Protein AF-A0AA88QM20-F1 (afdb_monomer)

Mean predicted aligned error: 13.73 Å

InterPro domains:
  IPR000719 Protein kinase domain [PF00069] (48-137)
  IPR000719 Protein kinase domain [PS50011] (47-141)
  IPR011009 Protein kinase-like domain superfamily [SSF56112] (44-137)
  IPR017441 Protein kinase, ATP binding site [PS00107] (53-75)
  IPR052751 Plant MAP kinase kinase kinase [PTHR48011] (42-135)

Structure (mmCIF, N/CA/C/O backbone):
data_AF-A0AA88QM20-F1
#
_entry.id   AF-A0AA88QM20-F1
#
loop_
_atom_site.group_PDB
_atom_site.id
_atom_site.type_symbol
_atom_site.label_atom_id
_atom_site.label_alt_id
_atom_site.label_comp_id
_atom_site.label_asym_id
_atom_site.label_entity_id
_atom_site.label_seq_id
_atom_site.pdbx_PDB_ins_code
_atom_site.Cartn_x
_atom_site.Cartn_y
_atom_site.Cartn_z
_atom_site.occupancy
_atom_site.B_iso_or_equiv
_atom_site.auth_seq_id
_atom_site.auth_comp_id
_atom_site.auth_asym_id
_atom_site.auth_atom_id
_atom_site.pdbx_PDB_model_num
ATOM 1 N N . MET A 1 1 ? -28.141 45.924 -10.616 1.00 35.53 1 MET A N 1
ATOM 2 C CA . MET A 1 1 ? -27.557 44.606 -10.967 1.00 35.53 1 MET A CA 1
ATOM 3 C C . MET A 1 1 ? -26.041 44.762 -10.896 1.00 35.53 1 MET A C 1
ATOM 5 O O . MET A 1 1 ? -25.492 45.439 -11.742 1.00 35.53 1 MET A O 1
ATOM 9 N N . ASN A 1 2 ? -25.430 44.556 -9.729 1.00 32.81 2 ASN A N 1
ATOM 10 C CA . ASN A 1 2 ? -24.888 43.290 -9.205 1.00 32.81 2 ASN A CA 1
ATOM 11 C C . ASN A 1 2 ? -23.648 42.791 -9.980 1.00 32.81 2 ASN A C 1
ATOM 13 O O . ASN A 1 2 ? -23.813 42.258 -11.072 1.00 32.81 2 ASN A O 1
ATOM 17 N N . LYS A 1 3 ? -22.439 42.927 -9.415 1.00 32.91 3 LYS A N 1
ATOM 18 C CA . LYS A 1 3 ? -21.708 41.867 -8.681 1.00 32.91 3 LYS A CA 1
ATOM 19 C C . LYS A 1 3 ? -20.256 42.288 -8.437 1.00 32.91 3 LYS A C 1
ATOM 21 O O . LYS A 1 3 ? -19.553 42.691 -9.358 1.00 32.91 3 LYS A O 1
ATOM 26 N N . ASP A 1 4 ? -19.837 42.142 -7.188 1.00 42.94 4 ASP A N 1
ATOM 27 C CA . ASP A 1 4 ? -18.458 42.189 -6.721 1.00 42.94 4 ASP A CA 1
ATOM 28 C C . ASP A 1 4 ? -17.566 41.175 -7.450 1.00 42.94 4 ASP A C 1
ATOM 30 O O . ASP A 1 4 ? -17.953 40.024 -7.652 1.00 42.94 4 ASP A O 1
ATOM 34 N N . ALA A 1 5 ? -16.331 41.571 -7.751 1.00 32.38 5 ALA A N 1
ATOM 35 C CA . ALA A 1 5 ? -15.209 40.643 -7.815 1.00 32.38 5 ALA A CA 1
ATOM 36 C C . ALA A 1 5 ? -13.921 41.397 -7.477 1.00 32.38 5 ALA A C 1
ATOM 38 O O . ALA A 1 5 ? -13.432 42.247 -8.222 1.00 32.38 5 ALA A O 1
ATOM 39 N N . ILE A 1 6 ? -13.415 41.090 -6.290 1.00 30.91 6 ILE A N 1
ATOM 40 C CA . ILE A 1 6 ? -12.194 41.623 -5.705 1.00 30.91 6 ILE A CA 1
ATOM 41 C C . ILE A 1 6 ? -11.008 41.307 -6.618 1.00 30.91 6 ILE A C 1
ATOM 43 O O . ILE A 1 6 ? -10.764 40.171 -7.021 1.00 30.91 6 ILE A O 1
ATOM 47 N N . LYS A 1 7 ? -10.259 42.362 -6.920 1.00 34.19 7 LYS A N 1
ATOM 48 C CA . LYS A 1 7 ? -8.987 42.351 -7.631 1.00 34.19 7 LYS A CA 1
ATOM 49 C C . LYS A 1 7 ? -7.948 41.636 -6.756 1.00 34.19 7 LYS A C 1
ATOM 51 O O . LYS A 1 7 ? -7.578 42.157 -5.709 1.00 34.19 7 LYS A O 1
ATOM 56 N N . VAL A 1 8 ? -7.451 40.479 -7.194 1.00 27.81 8 VAL A N 1
ATOM 57 C CA . VAL A 1 8 ? -6.229 39.869 -6.647 1.00 27.81 8 VAL A CA 1
ATOM 58 C C . VAL A 1 8 ? -5.283 39.573 -7.805 1.00 27.81 8 VAL A C 1
ATOM 60 O O . VAL A 1 8 ? -5.419 38.600 -8.534 1.00 27.81 8 VAL A O 1
ATOM 63 N N . THR A 1 9 ? -4.313 40.457 -7.979 1.00 36.72 9 THR A N 1
ATOM 64 C CA . THR A 1 9 ? -3.017 40.158 -8.599 1.00 36.72 9 THR A CA 1
ATOM 65 C C . THR A 1 9 ? -2.002 40.383 -7.482 1.00 36.72 9 THR A C 1
ATOM 67 O O . THR A 1 9 ? -2.169 41.380 -6.773 1.00 36.72 9 THR A O 1
ATOM 70 N N . PRO A 1 10 ? -0.953 39.559 -7.311 1.00 32.03 10 PRO A N 1
ATOM 71 C CA . PRO A 1 10 ? 0.150 39.688 -8.258 1.00 32.03 10 PRO A CA 1
ATOM 72 C C . PRO A 1 10 ? 1.031 38.435 -8.457 1.00 32.03 10 PRO A C 1
ATOM 74 O O . PRO A 1 10 ? 1.086 37.527 -7.642 1.00 32.03 10 PRO A O 1
ATOM 77 N N . SER A 1 11 ? 1.715 38.457 -9.602 1.00 36.34 11 SER A N 1
ATOM 78 C CA . SER A 1 11 ? 3.125 38.103 -9.810 1.00 36.34 11 SER A CA 1
ATOM 79 C C . SER A 1 11 ? 3.712 36.798 -9.234 1.00 36.34 11 SER A C 1
ATOM 81 O O . SER A 1 11 ? 3.643 36.461 -8.060 1.00 36.34 11 SER A O 1
ATOM 83 N N . THR A 1 12 ? 4.554 36.186 -10.074 1.00 30.44 12 THR A N 1
ATOM 84 C CA . THR A 1 12 ? 5.691 35.324 -9.679 1.00 30.44 12 THR A CA 1
ATOM 85 C C . THR A 1 12 ? 5.441 33.827 -9.476 1.00 30.44 12 THR A C 1
ATOM 87 O O . THR A 1 12 ? 6.297 33.156 -8.916 1.00 30.44 12 THR A O 1
ATOM 90 N N . PHE A 1 13 ? 4.360 33.245 -10.008 1.00 30.84 13 PHE A N 1
ATOM 91 C CA . PHE A 1 13 ? 4.223 31.773 -10.022 1.00 30.84 13 PHE A CA 1
ATOM 92 C C . PHE A 1 13 ? 4.468 31.116 -11.395 1.00 30.84 13 PHE A C 1
ATOM 94 O O . PHE A 1 13 ? 4.655 29.908 -11.488 1.00 30.84 13 PHE A O 1
ATOM 101 N N . CYS A 1 14 ? 4.548 31.895 -12.481 1.00 29.27 14 CYS A N 1
ATOM 102 C CA . CYS A 1 14 ? 4.448 31.350 -13.844 1.00 29.27 14 CYS A CA 1
ATOM 103 C C . CYS A 1 14 ? 5.760 31.293 -14.660 1.00 29.27 14 CYS A C 1
ATOM 105 O O . CYS A 1 14 ? 5.713 31.102 -15.871 1.00 29.27 14 CYS A O 1
ATOM 107 N N . LYS A 1 15 ? 6.946 31.430 -14.047 1.00 26.38 15 LYS A N 1
ATOM 108 C CA . LYS A 1 15 ? 8.227 31.231 -14.773 1.00 26.38 15 LYS A CA 1
ATOM 109 C C . LYS A 1 15 ? 9.113 30.097 -14.251 1.00 26.38 15 LYS A C 1
ATOM 111 O O . LYS A 1 15 ? 10.024 29.691 -14.962 1.00 26.38 15 LYS A O 1
ATOM 116 N N . GLN A 1 16 ? 8.815 29.513 -13.087 1.00 26.70 16 GLN A N 1
ATOM 117 C CA . GLN A 1 16 ? 9.649 28.444 -12.518 1.00 26.70 16 GLN A CA 1
ATOM 118 C C . GLN A 1 16 ? 9.254 27.030 -12.986 1.00 26.70 16 GLN A C 1
ATOM 120 O O . GLN A 1 16 ? 10.076 26.118 -12.945 1.00 26.70 16 GLN A O 1
ATOM 125 N N . ALA A 1 17 ? 8.028 26.833 -13.482 1.00 29.17 17 ALA A N 1
ATOM 126 C CA . ALA A 1 17 ? 7.518 25.503 -13.831 1.00 29.17 17 ALA A CA 1
ATOM 127 C C . ALA A 1 17 ? 8.058 24.942 -15.165 1.00 29.17 17 ALA A C 1
ATOM 129 O O . ALA A 1 17 ? 8.094 23.730 -15.348 1.00 29.17 17 ALA A O 1
ATOM 130 N N . ALA A 1 18 ? 8.530 25.791 -16.085 1.00 26.27 18 ALA A N 1
ATOM 131 C CA . ALA A 1 18 ? 8.970 25.345 -17.412 1.00 26.27 18 ALA A CA 1
ATOM 132 C C . ALA A 1 18 ? 10.430 24.847 -17.463 1.00 26.27 18 ALA A C 1
ATOM 134 O O . ALA A 1 18 ? 10.822 24.206 -18.433 1.00 26.27 18 ALA A O 1
ATOM 135 N N . HIS A 1 19 ? 11.240 25.095 -16.427 1.00 28.12 19 HIS A N 1
ATOM 136 C CA . HIS A 1 19 ? 12.659 24.704 -16.415 1.00 28.12 19 HIS A CA 1
ATOM 137 C C . HIS A 1 19 ? 12.925 23.351 -15.728 1.00 28.12 19 HIS A C 1
ATOM 139 O O . HIS A 1 19 ? 14.066 22.895 -15.682 1.00 28.12 19 HIS A O 1
ATOM 145 N N . TYR A 1 20 ? 11.879 22.705 -15.199 1.00 31.30 20 TYR A N 1
ATOM 146 C CA . TYR A 1 20 ? 11.983 21.446 -14.451 1.00 31.30 20 TYR A CA 1
ATOM 147 C C . TYR A 1 20 ? 11.618 20.196 -15.262 1.00 31.30 20 TYR A C 1
ATOM 149 O O . TYR A 1 20 ? 11.770 19.088 -14.758 1.00 31.30 20 TYR A O 1
ATOM 157 N N . ILE A 1 21 ? 11.149 20.351 -16.506 1.00 37.94 21 ILE A N 1
ATOM 158 C CA . ILE A 1 21 ? 10.610 19.222 -17.284 1.00 37.94 21 ILE A CA 1
ATOM 159 C C . ILE A 1 21 ? 11.681 18.517 -18.138 1.00 37.94 21 ILE A C 1
ATOM 161 O O . ILE A 1 21 ? 11.497 17.361 -18.490 1.00 37.94 21 ILE A O 1
ATOM 165 N N . TYR A 1 22 ? 12.845 19.124 -18.391 1.00 32.41 22 TYR A N 1
ATOM 166 C CA . TYR A 1 22 ? 13.958 18.446 -19.073 1.00 32.41 22 TYR A CA 1
ATOM 167 C C . TYR A 1 22 ? 15.314 18.905 -18.526 1.00 32.41 22 TYR A C 1
ATOM 169 O O . TYR A 1 22 ? 15.992 19.748 -19.111 1.00 32.41 22 TYR A O 1
ATOM 177 N N . ARG A 1 23 ? 15.744 18.331 -17.398 1.00 36.81 23 ARG A N 1
ATOM 178 C CA . ARG A 1 23 ? 17.177 18.210 -17.104 1.00 36.81 23 ARG A CA 1
ATOM 179 C C . ARG A 1 23 ? 17.526 16.725 -17.100 1.00 36.81 23 ARG A C 1
ATOM 181 O O . ARG A 1 23 ? 16.813 15.978 -16.430 1.00 36.81 23 ARG A O 1
ATOM 188 N N . PRO A 1 24 ? 18.557 16.279 -17.849 1.00 39.94 24 PRO A N 1
ATOM 189 C CA . PRO A 1 24 ? 19.053 14.918 -17.702 1.00 39.94 24 PRO A CA 1
ATOM 190 C C . PRO A 1 24 ? 19.348 14.736 -16.219 1.00 39.94 24 PRO A C 1
ATOM 192 O O . PRO A 1 24 ? 20.008 15.584 -15.618 1.00 39.94 24 PRO A O 1
ATOM 195 N N . ILE A 1 25 ? 18.739 13.715 -15.619 1.00 49.72 25 ILE A N 1
ATOM 196 C CA . ILE A 1 25 ? 18.874 13.408 -14.200 1.00 49.72 25 ILE A CA 1
ATOM 197 C C . ILE A 1 25 ? 20.376 13.359 -13.920 1.00 49.72 25 ILE A C 1
ATOM 199 O O . ILE A 1 25 ? 21.061 12.464 -14.408 1.00 49.72 25 ILE A O 1
ATOM 203 N N . ASP A 1 26 ? 20.902 14.362 -13.215 1.00 47.91 26 ASP A N 1
ATOM 204 C CA . ASP A 1 26 ? 22.302 14.372 -12.819 1.00 47.91 26 ASP A CA 1
ATOM 205 C C . ASP A 1 26 ? 22.502 13.125 -11.958 1.00 47.91 26 ASP A C 1
ATOM 207 O O . ASP A 1 26 ? 21.917 12.999 -10.875 1.00 47.91 26 ASP A O 1
ATOM 211 N N . PHE A 1 27 ? 23.276 12.172 -12.481 1.00 53.16 27 PHE A N 1
ATOM 212 C CA . PHE A 1 27 ? 23.522 10.876 -11.852 1.00 53.16 27 PHE A CA 1
ATOM 213 C C . PHE A 1 27 ? 24.035 11.053 -10.415 1.00 53.16 27 PHE A C 1
ATOM 215 O O . PHE A 1 27 ? 23.781 10.213 -9.556 1.00 53.16 27 PHE A O 1
ATOM 222 N N . THR A 1 28 ? 24.674 12.190 -10.121 1.00 41.75 28 THR A N 1
ATOM 223 C CA . THR A 1 28 ? 25.163 12.576 -8.794 1.00 41.75 28 THR A CA 1
ATOM 224 C C . THR A 1 28 ? 24.034 12.964 -7.841 1.00 41.75 28 THR A C 1
ATOM 226 O O . THR A 1 28 ? 24.085 12.629 -6.656 1.00 41.75 28 THR A O 1
ATOM 229 N N . ILE A 1 29 ? 23.003 13.660 -8.332 1.00 54.53 29 ILE A N 1
ATOM 230 C CA . ILE A 1 29 ? 21.816 14.014 -7.540 1.00 54.53 29 ILE A CA 1
ATOM 231 C C . ILE A 1 29 ? 21.006 12.749 -7.248 1.00 54.53 29 ILE A C 1
ATOM 233 O O . ILE A 1 29 ? 20.592 12.551 -6.105 1.00 54.53 29 ILE A O 1
ATOM 237 N N . LEU A 1 30 ? 20.859 11.859 -8.235 1.00 50.25 30 LEU A N 1
ATOM 238 C CA . LEU A 1 30 ? 20.193 10.569 -8.052 1.00 50.25 30 LEU A CA 1
ATOM 239 C C . LEU A 1 30 ? 20.966 9.671 -7.074 1.00 50.25 30 LEU A C 1
ATOM 241 O O . LEU A 1 30 ? 20.382 9.175 -6.117 1.00 50.25 30 LEU A O 1
ATOM 245 N N . ALA A 1 31 ? 22.285 9.535 -7.232 1.00 51.16 31 ALA A N 1
ATOM 246 C CA . ALA A 1 31 ? 23.123 8.751 -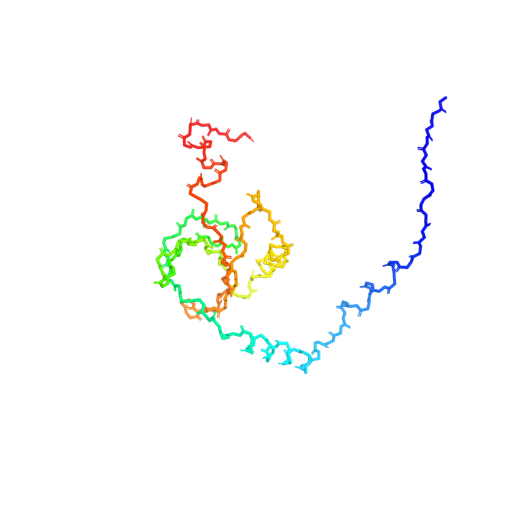6.325 1.00 51.16 31 ALA A CA 1
ATOM 247 C C . ALA A 1 31 ? 23.127 9.314 -4.894 1.00 51.16 31 ALA A C 1
ATOM 249 O O . ALA A 1 31 ? 23.094 8.548 -3.934 1.00 51.16 31 ALA A O 1
ATOM 250 N N . ARG A 1 32 ? 23.107 10.644 -4.719 1.00 53.16 32 ARG A N 1
ATOM 251 C CA . ARG A 1 32 ? 22.981 11.276 -3.393 1.00 53.16 32 ARG A CA 1
ATOM 252 C C . ARG A 1 32 ? 21.595 11.100 -2.782 1.00 53.16 32 ARG A C 1
ATOM 254 O O . ARG A 1 32 ? 21.510 10.944 -1.566 1.00 53.16 32 ARG A O 1
ATOM 261 N N . ALA A 1 33 ? 20.531 11.130 -3.582 1.00 55.47 33 ALA A N 1
ATOM 262 C CA . ALA A 1 33 ? 19.182 10.823 -3.116 1.00 55.47 33 ALA A CA 1
ATOM 263 C C . ALA A 1 33 ? 19.074 9.352 -2.678 1.00 55.47 33 ALA A C 1
ATOM 265 O O . ALA A 1 33 ? 18.565 9.097 -1.591 1.00 55.47 33 ALA A O 1
ATOM 266 N N . ILE A 1 34 ? 19.655 8.423 -3.449 1.00 57.12 34 ILE A N 1
ATOM 267 C CA . ILE A 1 34 ? 19.737 6.989 -3.120 1.00 57.12 34 ILE A CA 1
ATOM 268 C C . ILE A 1 34 ? 20.596 6.751 -1.866 1.00 57.12 34 ILE A C 1
ATOM 270 O O . ILE A 1 34 ? 20.221 5.998 -0.975 1.00 57.12 34 ILE A O 1
ATOM 274 N N . ALA A 1 35 ? 21.741 7.424 -1.732 1.00 55.00 35 ALA A N 1
ATOM 275 C CA . ALA A 1 35 ? 22.580 7.305 -0.539 1.00 55.00 35 ALA A CA 1
ATOM 276 C C . ALA A 1 35 ? 21.887 7.873 0.714 1.00 55.00 35 ALA A C 1
ATOM 278 O O . ALA A 1 35 ? 22.006 7.301 1.795 1.00 55.00 35 ALA A O 1
ATOM 279 N N . LYS A 1 36 ? 21.124 8.969 0.578 1.00 49.41 36 LYS A N 1
ATOM 280 C CA . LYS A 1 36 ? 20.301 9.514 1.669 1.00 49.41 36 LYS A CA 1
ATOM 281 C C . LYS A 1 36 ? 19.119 8.609 2.017 1.00 49.41 36 LYS A C 1
ATOM 283 O O . LYS A 1 36 ? 18.834 8.466 3.201 1.00 49.41 36 LYS A O 1
ATOM 288 N N . SER A 1 37 ? 18.469 7.972 1.037 1.00 53.38 37 SER A N 1
ATOM 289 C CA . SER A 1 37 ? 17.434 6.969 1.316 1.00 53.38 37 SER A CA 1
ATOM 290 C C . SER A 1 37 ? 18.019 5.729 1.994 1.00 53.38 37 SER A C 1
ATOM 292 O O . SER A 1 37 ? 17.397 5.209 2.909 1.00 53.38 37 SER A O 1
ATOM 294 N N . ASN A 1 38 ? 19.240 5.316 1.636 1.00 45.00 38 ASN A N 1
ATOM 295 C CA . ASN A 1 38 ? 19.941 4.203 2.286 1.00 45.00 38 ASN A CA 1
ATOM 296 C C . ASN A 1 38 ? 20.393 4.539 3.717 1.00 45.00 38 ASN A C 1
ATOM 298 O O . ASN A 1 38 ? 20.356 3.672 4.581 1.00 45.00 38 ASN A O 1
ATOM 302 N N . LEU A 1 39 ? 20.773 5.791 4.008 1.00 45.84 39 LEU A N 1
ATOM 303 C CA . LEU A 1 39 ? 21.086 6.218 5.379 1.00 45.84 39 LEU A CA 1
ATOM 304 C C . LEU A 1 39 ? 19.821 6.341 6.254 1.00 45.84 39 LEU A C 1
ATOM 306 O O . LEU A 1 39 ? 19.890 6.141 7.462 1.00 45.84 39 LEU A O 1
ATOM 310 N N . ALA A 1 40 ? 18.660 6.607 5.646 1.00 43.84 40 ALA A N 1
ATOM 311 C CA . ALA A 1 40 ? 17.352 6.555 6.303 1.00 43.84 40 ALA A CA 1
ATOM 312 C C . ALA A 1 40 ? 16.750 5.131 6.374 1.00 43.84 40 ALA A C 1
ATOM 314 O O . ALA A 1 40 ? 15.696 4.947 6.973 1.00 43.84 40 ALA A O 1
ATOM 315 N N . HIS A 1 41 ? 17.416 4.120 5.801 1.00 45.47 41 HIS A N 1
ATOM 316 C CA . HIS A 1 41 ? 16.943 2.731 5.741 1.00 45.47 41 HIS A CA 1
ATOM 317 C C . HIS A 1 41 ? 17.249 1.910 7.009 1.00 45.47 41 HIS A C 1
ATOM 319 O O . HIS A 1 41 ? 16.992 0.712 7.049 1.00 45.47 41 HIS A O 1
ATOM 325 N N . SER A 1 42 ? 17.747 2.515 8.091 1.00 42.31 42 SER A N 1
ATOM 326 C CA . SER A 1 42 ? 17.963 1.797 9.359 1.00 42.31 42 SER A CA 1
ATOM 327 C C . SER A 1 42 ? 16.687 1.689 10.210 1.00 42.31 42 SER A C 1
ATOM 329 O O . SER A 1 42 ? 16.697 1.973 11.405 1.00 42.31 42 SER A O 1
ATOM 331 N N . SER A 1 43 ? 15.586 1.284 9.579 1.00 50.78 43 SER A N 1
ATOM 332 C CA . SER A 1 43 ? 14.472 0.565 10.207 1.00 50.78 43 SER A CA 1
ATOM 333 C C . SER A 1 43 ? 13.636 -0.059 9.090 1.00 50.78 43 SER A C 1
ATOM 335 O O . SER A 1 43 ? 12.558 0.419 8.749 1.00 50.78 43 SER A O 1
ATOM 337 N N . THR A 1 44 ? 14.156 -1.104 8.443 1.00 60.69 44 THR A N 1
ATOM 338 C CA . THR A 1 44 ? 13.294 -1.975 7.640 1.00 60.69 44 THR A CA 1
ATOM 339 C C . THR A 1 44 ? 12.249 -2.545 8.579 1.00 60.69 44 THR A C 1
ATOM 341 O O . THR A 1 44 ? 12.574 -3.372 9.431 1.00 60.69 44 THR A O 1
ATOM 344 N N . MET A 1 45 ? 11.015 -2.056 8.476 1.00 72.62 45 MET A N 1
ATOM 345 C CA . MET A 1 45 ? 9.888 -2.675 9.151 1.00 72.62 45 MET A CA 1
ATOM 346 C C . MET A 1 45 ? 9.876 -4.139 8.714 1.00 72.62 45 MET A C 1
ATOM 348 O O . MET A 1 45 ? 9.813 -4.419 7.522 1.00 72.62 45 MET A O 1
ATOM 352 N N . GLU A 1 46 ? 10.011 -5.073 9.647 1.00 89.44 46 GLU A N 1
ATOM 353 C CA . GLU A 1 46 ? 9.857 -6.485 9.325 1.00 89.44 46 GLU A CA 1
ATOM 354 C C . GLU A 1 46 ? 8.357 -6.775 9.228 1.00 89.44 46 GLU A C 1
ATOM 356 O O . GLU A 1 46 ? 7.606 -6.581 10.191 1.00 89.44 46 GLU A O 1
ATOM 361 N N . TRP A 1 47 ? 7.908 -7.178 8.040 1.00 93.56 47 TRP A N 1
ATOM 362 C CA . TRP A 1 47 ? 6.505 -7.433 7.739 1.00 93.56 47 TRP A CA 1
ATOM 363 C C . TRP A 1 47 ? 6.358 -8.701 6.903 1.00 93.56 47 TRP A C 1
ATOM 365 O O . TRP A 1 47 ? 7.223 -9.058 6.105 1.00 93.56 47 TRP A O 1
ATOM 375 N N . THR A 1 48 ? 5.228 -9.379 7.072 1.00 95.06 48 THR A N 1
ATOM 376 C CA . THR A 1 48 ? 4.847 -10.555 6.288 1.00 95.06 48 THR A CA 1
ATOM 377 C C . THR A 1 48 ? 3.567 -10.253 5.523 1.00 95.06 48 THR A C 1
ATOM 379 O O . THR A 1 48 ? 2.567 -9.841 6.117 1.00 95.06 48 THR A O 1
ATOM 382 N N . ARG A 1 49 ? 3.583 -10.461 4.201 1.00 95.44 49 ARG A N 1
ATOM 383 C CA . ARG A 1 49 ? 2.388 -10.338 3.356 1.00 95.44 49 ARG A CA 1
ATOM 384 C C . ARG A 1 49 ? 1.394 -11.454 3.684 1.00 95.44 49 ARG A C 1
ATOM 386 O O . ARG A 1 49 ? 1.763 -12.623 3.709 1.00 95.44 49 ARG A O 1
ATOM 393 N N . GLY A 1 50 ? 0.134 -11.087 3.876 1.00 95.56 50 GLY A N 1
ATOM 394 C CA . GLY A 1 50 ? -0.999 -11.996 4.0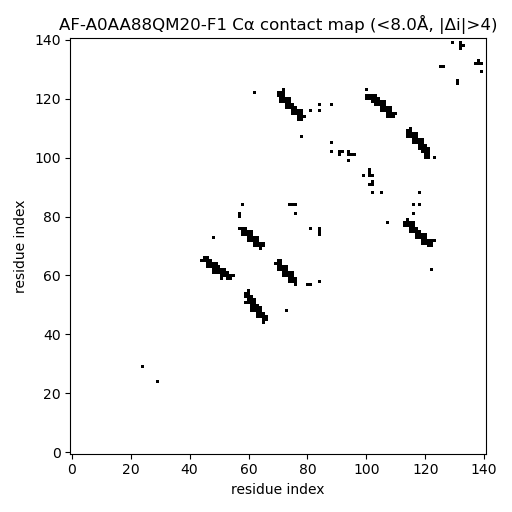12 1.00 95.56 50 GLY A CA 1
ATOM 395 C C . GLY A 1 50 ? -1.939 -11.942 2.806 1.00 95.56 50 GLY A C 1
ATOM 396 O O . GLY A 1 50 ? -1.533 -11.670 1.674 1.00 95.56 50 GLY A O 1
ATOM 397 N N . ASP A 1 51 ? -3.221 -12.197 3.062 1.00 94.81 51 ASP A N 1
ATOM 398 C CA . ASP A 1 51 ? -4.234 -12.341 2.018 1.00 94.81 51 ASP A CA 1
ATOM 399 C C . AS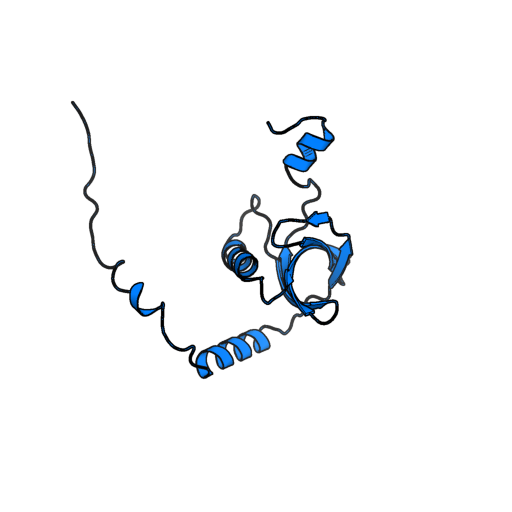P A 1 51 ? -4.464 -11.062 1.208 1.00 94.81 51 ASP A C 1
ATOM 401 O O . ASP A 1 51 ? -4.425 -9.939 1.714 1.00 94.81 51 ASP A O 1
ATOM 405 N N . THR A 1 52 ? -4.789 -11.235 -0.074 1.00 94.19 52 THR A N 1
ATOM 406 C CA . THR A 1 52 ? -5.268 -10.133 -0.912 1.00 94.19 52 THR A CA 1
ATOM 407 C C . THR A 1 52 ? -6.680 -9.734 -0.491 1.00 94.19 52 THR A C 1
ATOM 409 O O . THR A 1 52 ? -7.612 -10.520 -0.634 1.00 94.19 52 THR A O 1
ATOM 412 N N . ILE A 1 53 ? -6.845 -8.490 -0.046 1.00 86.56 53 ILE A N 1
ATOM 413 C CA . ILE A 1 53 ? -8.128 -7.933 0.409 1.00 86.56 53 ILE A CA 1
ATOM 414 C C . ILE A 1 53 ? -8.774 -6.995 -0.617 1.00 86.56 53 ILE A C 1
ATOM 416 O O . ILE A 1 53 ? -9.945 -6.655 -0.490 1.00 86.56 53 ILE A O 1
ATOM 420 N N . GLY A 1 54 ? -8.040 -6.586 -1.656 1.00 87.19 54 GLY A N 1
ATOM 421 C CA . GLY A 1 54 ? -8.580 -5.764 -2.734 1.00 87.19 54 GLY A CA 1
ATOM 422 C C . GLY A 1 54 ? -7.718 -5.802 -3.990 1.00 87.19 54 GLY A C 1
ATOM 423 O O . GLY A 1 54 ? -6.497 -5.929 -3.923 1.00 87.19 54 GLY A O 1
ATOM 424 N N . ARG A 1 55 ? -8.347 -5.675 -5.160 1.00 87.81 55 ARG A N 1
ATOM 425 C CA . ARG A 1 55 ? -7.658 -5.558 -6.453 1.00 87.81 55 ARG A CA 1
ATOM 426 C C . ARG A 1 55 ? -8.216 -4.363 -7.208 1.00 87.81 55 ARG A C 1
ATOM 428 O O . ARG A 1 55 ? -9.410 -4.314 -7.488 1.00 87.81 55 ARG A O 1
ATOM 435 N N . GLY A 1 56 ? -7.348 -3.405 -7.506 1.00 80.62 56 GLY A N 1
ATOM 436 C CA . GLY A 1 56 ? -7.639 -2.304 -8.416 1.00 80.62 56 GLY A CA 1
ATOM 437 C C . GLY A 1 56 ? -7.059 -2.568 -9.804 1.00 80.62 56 GLY A C 1
ATOM 438 O O . GLY A 1 56 ? -6.437 -3.599 -10.049 1.00 80.62 56 GLY A O 1
ATOM 439 N N . ALA A 1 57 ? -7.216 -1.599 -10.706 1.00 81.19 57 ALA A N 1
ATOM 440 C CA . ALA A 1 57 ? -6.678 -1.691 -12.065 1.00 81.19 57 ALA A CA 1
ATOM 441 C C . ALA A 1 57 ? -5.137 -1.730 -12.105 1.00 81.19 57 ALA A C 1
ATOM 443 O O . ALA A 1 57 ? -4.556 -2.449 -12.913 1.00 81.19 57 ALA A O 1
ATOM 444 N N . SER A 1 58 ? -4.483 -0.973 -11.218 1.00 77.56 58 SER A N 1
ATOM 445 C CA . SER A 1 58 ? -3.028 -0.741 -11.269 1.00 77.56 58 SER A CA 1
ATOM 446 C C . SER A 1 58 ? -2.271 -1.252 -10.044 1.00 77.56 58 SER A C 1
ATOM 448 O O . SER A 1 58 ? -1.044 -1.194 -10.017 1.00 77.56 58 SER A O 1
ATOM 450 N N . ALA A 1 59 ? -2.979 -1.717 -9.013 1.00 90.69 59 ALA A N 1
ATOM 451 C CA . ALA A 1 59 ? -2.377 -2.156 -7.762 1.00 90.69 59 ALA A CA 1
ATOM 452 C C . ALA A 1 59 ? -3.257 -3.182 -7.043 1.00 90.69 59 ALA A C 1
ATOM 454 O O . ALA A 1 59 ? -4.484 -3.185 -7.175 1.00 90.69 59 ALA A O 1
ATOM 455 N N . THR A 1 60 ? -2.614 -4.020 -6.241 1.00 93.00 60 THR A N 1
ATOM 456 C CA . THR A 1 60 ? -3.271 -4.980 -5.348 1.00 93.00 60 THR A CA 1
ATOM 457 C C . THR A 1 60 ? -3.108 -4.516 -3.910 1.00 93.00 60 THR A C 1
ATOM 459 O O . THR A 1 60 ? -2.036 -4.048 -3.543 1.00 93.00 60 THR A O 1
ATOM 462 N N . VAL A 1 61 ? -4.152 -4.645 -3.098 1.00 94.06 61 VAL A N 1
ATOM 463 C CA . VAL A 1 61 ? -4.110 -4.379 -1.658 1.00 94.06 61 VAL A CA 1
ATOM 464 C C . VAL A 1 61 ? -4.140 -5.713 -0.924 1.00 94.06 61 VAL A C 1
ATOM 466 O O . VAL A 1 61 ? -5.047 -6.522 -1.125 1.00 94.06 61 VAL A O 1
ATOM 469 N N . SER A 1 62 ? -3.131 -5.961 -0.098 1.00 94.81 62 SER A N 1
ATOM 470 C CA . SER A 1 62 ? -3.018 -7.152 0.748 1.00 94.81 62 SER A CA 1
ATOM 471 C C . SER A 1 62 ? -3.032 -6.758 2.218 1.00 94.81 62 SER A C 1
ATOM 473 O O . SER A 1 62 ? -2.624 -5.651 2.568 1.00 94.81 62 SER A O 1
ATOM 475 N N . LEU A 1 63 ? -3.482 -7.663 3.075 1.00 95.56 63 LEU A N 1
ATOM 476 C CA . LEU A 1 63 ? -3.202 -7.578 4.499 1.00 95.56 63 LEU A CA 1
ATOM 477 C C . LEU A 1 63 ? -1.712 -7.869 4.727 1.00 95.56 63 LEU A C 1
ATOM 479 O O . LEU A 1 63 ? -1.113 -8.639 3.976 1.00 95.56 63 LEU A O 1
ATOM 483 N N . ALA A 1 64 ? -1.118 -7.288 5.758 1.00 95.75 64 ALA A N 1
ATOM 484 C CA . ALA A 1 64 ? 0.185 -7.697 6.261 1.00 95.75 64 ALA A CA 1
ATOM 485 C C . ALA A 1 64 ? 0.217 -7.665 7.785 1.00 95.75 64 ALA A C 1
ATOM 487 O O . ALA A 1 64 ? -0.605 -6.996 8.416 1.00 95.75 64 ALA A O 1
ATOM 488 N N . THR A 1 65 ? 1.189 -8.378 8.342 1.00 95.69 65 THR A N 1
ATOM 489 C CA . THR A 1 65 ? 1.449 -8.429 9.780 1.00 95.69 65 THR A CA 1
ATOM 490 C C . THR A 1 65 ? 2.895 -8.039 10.043 1.00 95.69 65 THR A C 1
ATOM 492 O O . THR A 1 65 ? 3.794 -8.509 9.343 1.00 95.69 65 THR A O 1
ATOM 495 N N . THR A 1 66 ? 3.126 -7.182 11.028 1.00 93.06 66 THR A N 1
ATOM 496 C CA . THR A 1 66 ? 4.470 -6.795 11.479 1.00 93.06 66 THR A CA 1
ATOM 497 C C . THR A 1 66 ? 5.069 -7.852 12.404 1.00 93.06 66 THR A C 1
ATOM 499 O O . THR A 1 66 ? 4.352 -8.695 12.944 1.00 93.06 66 THR A O 1
ATOM 502 N N . ALA A 1 67 ? 6.369 -7.761 12.684 1.00 90.00 67 ALA A N 1
ATOM 503 C CA . ALA A 1 67 ? 6.996 -8.565 13.738 1.00 90.00 67 ALA A CA 1
ATOM 504 C C . ALA A 1 67 ? 6.358 -8.362 15.133 1.00 90.00 67 ALA A C 1
ATOM 506 O O . ALA A 1 67 ? 6.354 -9.284 15.944 1.00 90.00 67 ALA A O 1
ATOM 507 N N . SER A 1 68 ? 5.778 -7.185 15.410 1.00 89.62 68 SER A N 1
ATOM 508 C CA . SER A 1 68 ? 5.023 -6.905 16.644 1.00 89.62 68 SER A CA 1
ATOM 509 C C . SER A 1 68 ? 3.611 -7.505 16.665 1.00 89.62 68 SER A C 1
ATOM 511 O O . SER A 1 68 ? 2.969 -7.499 17.713 1.00 89.62 68 SER A O 1
ATOM 513 N N . GLY A 1 69 ? 3.126 -8.049 15.543 1.00 91.31 69 GLY A N 1
ATOM 514 C CA . GLY A 1 69 ? 1.772 -8.593 15.409 1.00 91.31 69 GLY A CA 1
ATOM 515 C C . GLY A 1 69 ? 0.716 -7.572 14.974 1.00 91.31 69 GLY A C 1
ATOM 516 O O . GLY A 1 69 ? -0.464 -7.916 14.885 1.00 91.31 69 GLY A O 1
ATOM 517 N N . ASP A 1 70 ? 1.120 -6.340 14.666 1.00 91.19 70 ASP A N 1
ATOM 518 C CA . ASP A 1 70 ? 0.223 -5.292 14.185 1.00 91.19 70 ASP A CA 1
ATOM 519 C C . ASP A 1 70 ? -0.199 -5.558 12.739 1.00 91.19 70 ASP A C 1
ATOM 521 O O . ASP A 1 70 ? 0.568 -6.077 11.924 1.00 91.19 70 ASP A O 1
ATOM 525 N N . ARG A 1 71 ? -1.441 -5.194 12.409 1.00 92.81 71 ARG A N 1
ATOM 526 C CA . ARG A 1 71 ? -2.027 -5.416 11.081 1.00 92.81 71 ARG A CA 1
ATOM 527 C C . ARG A 1 71 ? -1.936 -4.162 10.223 1.00 92.81 71 ARG A C 1
ATOM 529 O O . ARG A 1 71 ? -2.357 -3.089 10.644 1.00 92.81 71 ARG A O 1
ATOM 536 N N . LEU A 1 72 ? -1.486 -4.339 8.986 1.00 93.81 72 LEU A N 1
ATOM 537 C CA . LEU A 1 72 ? -1.301 -3.281 7.994 1.00 93.81 72 LEU A CA 1
ATOM 538 C C . LEU A 1 72 ? -2.089 -3.590 6.721 1.00 93.81 72 LEU A C 1
ATOM 540 O O . LEU A 1 72 ? -2.333 -4.756 6.393 1.00 93.81 72 LEU A O 1
ATOM 544 N N . ALA A 1 73 ? -2.406 -2.553 5.953 1.00 95.12 73 ALA A N 1
ATOM 545 C CA . ALA A 1 73 ? -2.753 -2.687 4.546 1.00 95.12 73 ALA A CA 1
ATOM 546 C C . ALA A 1 73 ? -1.528 -2.353 3.682 1.00 95.12 73 ALA A C 1
ATOM 548 O O . ALA A 1 73 ? -0.901 -1.308 3.845 1.00 95.12 73 ALA A O 1
ATOM 549 N N . VAL A 1 74 ? -1.203 -3.228 2.732 1.00 95.88 74 VAL A N 1
ATOM 550 C CA . VAL A 1 74 ? -0.095 -3.032 1.788 1.00 95.88 74 VAL A CA 1
ATOM 551 C C . VAL A 1 74 ? -0.659 -2.909 0.392 1.00 95.88 74 VAL A C 1
ATOM 553 O O . VAL A 1 74 ? -1.205 -3.875 -0.148 1.00 95.88 74 VAL A O 1
ATOM 556 N N . LYS A 1 75 ? -0.521 -1.729 -0.209 1.00 95.69 75 LYS A N 1
ATOM 557 C CA . LYS A 1 75 ? -0.842 -1.528 -1.622 1.00 95.69 75 LYS A CA 1
ATOM 558 C C . LYS A 1 75 ? 0.421 -1.721 -2.447 1.00 95.69 75 LYS A C 1
ATOM 560 O O . LYS A 1 75 ? 1.443 -1.102 -2.173 1.00 95.69 75 LYS A O 1
ATOM 565 N N . SER A 1 76 ? 0.343 -2.582 -3.453 1.00 95.56 76 SER A N 1
ATOM 566 C CA . SER A 1 76 ? 1.509 -3.057 -4.193 1.00 95.56 76 SER A CA 1
ATOM 567 C C . SER A 1 76 ? 1.307 -2.993 -5.696 1.00 95.56 76 SER A C 1
ATOM 569 O O . SER A 1 76 ? 0.229 -3.317 -6.205 1.00 95.56 76 SER A O 1
ATOM 571 N N . ALA A 1 77 ? 2.367 -2.613 -6.405 1.00 94.25 77 ALA A N 1
ATOM 572 C CA . ALA A 1 77 ? 2.436 -2.614 -7.862 1.00 94.25 77 ALA A CA 1
ATOM 573 C C . ALA A 1 77 ? 3.844 -3.014 -8.327 1.00 94.25 77 ALA A C 1
ATOM 575 O O . ALA A 1 77 ? 4.827 -2.727 -7.643 1.00 94.25 77 ALA A O 1
ATOM 576 N N . GLU A 1 78 ? 3.958 -3.635 -9.508 1.00 94.50 78 GLU A N 1
ATOM 577 C CA . GLU A 1 78 ? 5.262 -3.828 -10.161 1.00 94.50 78 GLU A CA 1
ATOM 578 C C . GLU A 1 78 ? 5.986 -2.473 -10.232 1.00 94.50 78 GLU A C 1
ATOM 580 O O . GLU A 1 78 ? 5.390 -1.479 -10.656 1.00 94.50 78 GLU A O 1
ATOM 585 N N . LEU A 1 7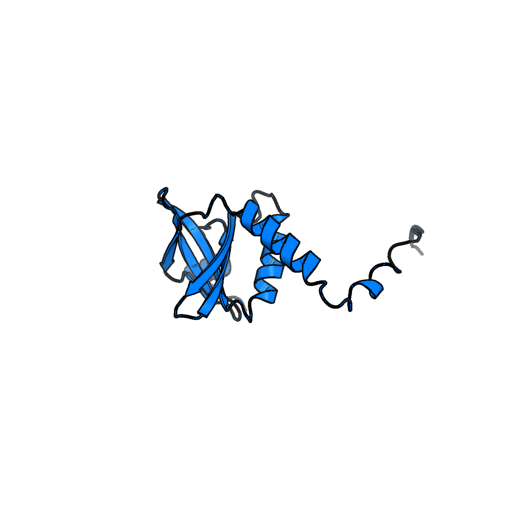9 ? 7.261 -2.419 -9.839 1.00 91.25 79 LEU A N 1
ATOM 586 C CA . LEU A 1 79 ? 8.012 -1.163 -9.724 1.00 91.25 79 LEU A CA 1
ATOM 587 C C . LEU A 1 79 ? 8.021 -0.370 -11.043 1.00 91.25 79 LEU A C 1
ATOM 589 O O . LEU A 1 79 ? 7.867 0.847 -11.040 1.00 91.25 79 LEU A O 1
ATOM 593 N N . ALA A 1 80 ? 8.102 -1.063 -12.182 1.00 90.81 80 ALA A N 1
ATOM 594 C CA . ALA A 1 80 ? 8.051 -0.452 -13.513 1.00 90.81 80 ALA A CA 1
ATOM 595 C C . ALA A 1 80 ? 6.715 0.255 -13.832 1.00 90.81 80 ALA A C 1
ATOM 597 O O . ALA A 1 80 ? 6.652 1.069 -14.750 1.00 90.81 80 ALA A O 1
ATOM 598 N N . LYS A 1 81 ? 5.642 -0.053 -13.095 1.00 91.12 81 LYS A N 1
ATOM 599 C CA . LYS A 1 81 ? 4.286 0.493 -13.276 1.00 91.12 81 LYS A CA 1
ATOM 600 C C . LYS A 1 81 ? 3.801 1.262 -12.043 1.00 91.12 81 LYS A C 1
ATOM 602 O O . LYS A 1 81 ? 2.633 1.640 -11.976 1.00 91.12 81 LYS A O 1
ATOM 607 N N . SER A 1 82 ? 4.671 1.516 -11.065 1.00 91.06 82 SER A N 1
ATOM 608 C CA . SER A 1 82 ? 4.270 2.072 -9.769 1.00 91.06 82 SER A CA 1
ATOM 609 C C . SER A 1 82 ? 4.188 3.600 -9.731 1.00 91.06 82 SER A C 1
ATOM 611 O O . SER A 1 82 ? 3.945 4.150 -8.665 1.00 91.06 82 SER A O 1
ATOM 613 N N . ALA A 1 83 ? 4.330 4.308 -10.858 1.00 91.94 83 ALA A N 1
ATOM 614 C CA . ALA A 1 83 ? 4.314 5.777 -10.892 1.00 91.94 83 ALA A CA 1
ATOM 615 C C . ALA A 1 83 ? 3.061 6.383 -10.225 1.00 91.94 83 ALA A C 1
ATOM 617 O O . ALA A 1 83 ? 3.172 7.313 -9.430 1.00 91.94 83 ALA A O 1
ATOM 618 N N . SER A 1 84 ? 1.878 5.810 -10.481 1.00 90.69 84 SER A N 1
ATOM 619 C CA . SER A 1 84 ? 0.638 6.226 -9.808 1.00 90.69 84 SER A CA 1
ATOM 620 C C . SER A 1 84 ? 0.706 5.995 -8.297 1.00 90.69 84 SER A C 1
ATOM 622 O O . SER A 1 84 ? 0.319 6.864 -7.525 1.00 90.69 84 SER A O 1
ATOM 624 N N . LEU A 1 85 ? 1.226 4.841 -7.873 1.00 92.19 85 LEU A N 1
ATOM 625 C CA . LEU A 1 85 ? 1.318 4.461 -6.464 1.00 92.19 85 LEU A CA 1
ATOM 626 C C . LEU A 1 85 ? 2.355 5.305 -5.699 1.00 92.19 85 LEU A C 1
ATOM 628 O O . LEU A 1 85 ? 2.123 5.660 -4.550 1.00 92.19 85 LEU A O 1
ATOM 632 N N . GLN A 1 86 ? 3.456 5.697 -6.345 1.00 92.31 86 GLN A N 1
ATOM 633 C CA . GLN A 1 86 ? 4.432 6.649 -5.799 1.00 92.31 86 GLN A CA 1
ATOM 634 C C . GLN A 1 86 ? 3.841 8.062 -5.671 1.00 92.31 86 GLN A C 1
ATOM 636 O O . GLN A 1 86 ? 4.115 8.771 -4.704 1.00 92.31 86 GLN A O 1
ATOM 641 N N . GLY A 1 87 ? 2.991 8.468 -6.621 1.00 92.12 87 GLY A N 1
ATOM 642 C CA . GLY A 1 87 ? 2.210 9.700 -6.506 1.00 92.12 87 GLY A CA 1
ATOM 643 C C . GLY A 1 87 ? 1.283 9.672 -5.289 1.00 92.12 87 GLY A C 1
ATOM 644 O O . GLY A 1 87 ? 1.281 10.614 -4.499 1.00 92.12 87 GLY A O 1
ATOM 645 N N . GLU A 1 88 ? 0.548 8.574 -5.092 1.00 92.62 88 GLU A N 1
ATOM 646 C CA . GLU A 1 88 ? -0.277 8.374 -3.893 1.00 92.62 88 GLU A CA 1
ATOM 647 C C . GLU A 1 88 ? 0.557 8.440 -2.606 1.00 92.62 88 GLU A C 1
ATOM 649 O O . GLU A 1 88 ? 0.183 9.166 -1.688 1.00 92.62 88 GLU A O 1
ATOM 654 N N . GLN A 1 89 ? 1.713 7.765 -2.562 1.00 93.19 89 GLN A N 1
ATOM 655 C CA . GLN A 1 89 ? 2.647 7.825 -1.433 1.00 93.19 89 GLN A CA 1
ATOM 656 C C . GLN A 1 89 ? 3.054 9.268 -1.106 1.00 93.19 89 GLN A C 1
ATOM 658 O O . GLN A 1 89 ? 3.020 9.659 0.058 1.00 93.19 89 GLN A O 1
ATOM 663 N N . PHE A 1 90 ? 3.396 10.076 -2.113 1.00 92.25 90 PHE A N 1
ATOM 664 C CA . PHE A 1 90 ? 3.784 11.476 -1.918 1.00 92.25 90 PHE A CA 1
ATOM 665 C C . PHE A 1 90 ? 2.672 12.338 -1.313 1.00 92.25 90 PHE A C 1
ATOM 667 O O . PHE A 1 90 ? 2.955 13.232 -0.510 1.00 92.25 90 PHE A O 1
ATOM 674 N N . PHE A 1 91 ? 1.420 12.121 -1.721 1.00 91.12 91 PHE A N 1
ATOM 675 C CA . PHE A 1 91 ? 0.291 12.851 -1.150 1.00 91.12 91 PHE A CA 1
ATOM 676 C C . PHE A 1 91 ? -0.025 12.353 0.257 1.00 91.12 91 PHE A C 1
ATOM 678 O O . PHE A 1 91 ? -0.105 13.167 1.175 1.00 91.12 91 PHE A O 1
ATOM 685 N N . LEU A 1 92 ? -0.147 11.036 0.442 1.00 89.00 92 LEU A N 1
ATOM 686 C CA . LEU A 1 92 ? -0.526 10.437 1.719 1.00 89.00 92 LEU A CA 1
ATOM 687 C C . LEU A 1 92 ? 0.510 10.730 2.814 1.00 89.00 92 LEU A C 1
ATOM 689 O O . LEU A 1 92 ? 0.126 11.061 3.930 1.00 89.00 92 LEU A O 1
ATOM 693 N N . SER A 1 93 ? 1.809 10.747 2.484 1.00 90.88 93 SER A N 1
ATOM 694 C CA . SER A 1 93 ? 2.886 11.050 3.442 1.00 90.88 93 SER A CA 1
ATOM 695 C C . SER A 1 93 ? 2.884 12.490 3.971 1.00 90.88 93 SER A C 1
ATOM 697 O O . SER A 1 93 ? 3.699 12.831 4.825 1.00 90.88 93 SER A O 1
ATOM 699 N N . LYS A 1 94 ? 2.048 13.373 3.416 1.00 92.62 94 LYS A N 1
ATOM 700 C CA . LYS A 1 94 ? 1.913 14.777 3.841 1.00 92.62 94 LYS A CA 1
ATOM 701 C C . LYS A 1 94 ? 0.624 15.041 4.607 1.00 92.62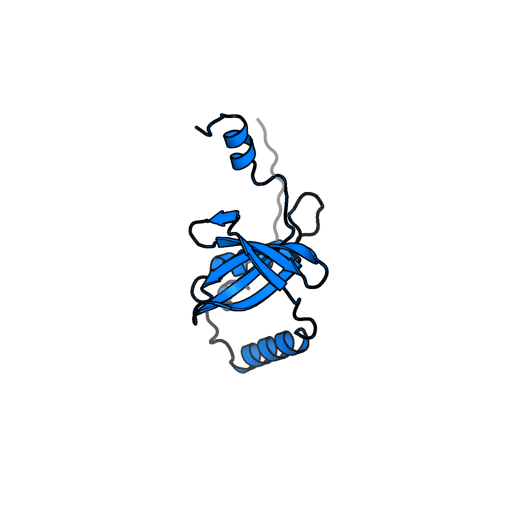 94 LYS A C 1
ATOM 703 O O . LYS A 1 94 ? 0.406 16.168 5.049 1.00 92.62 94 LYS A O 1
ATOM 708 N N . LEU A 1 95 ? -0.242 14.040 4.716 1.00 89.94 95 LEU A N 1
A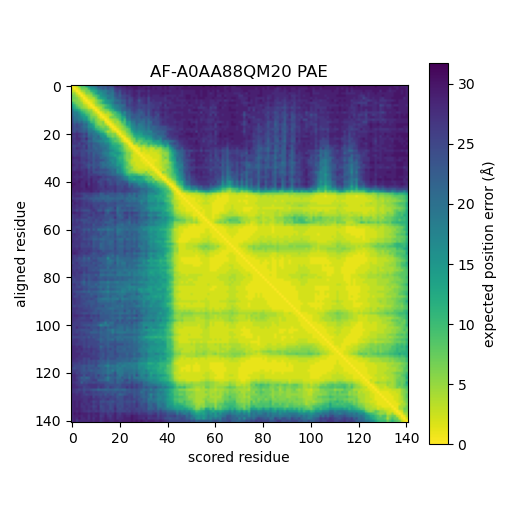TOM 709 C CA . LEU A 1 95 ? -1.516 14.150 5.402 1.00 89.94 95 LEU A CA 1
ATOM 710 C C . LEU A 1 95 ? -1.373 13.574 6.810 1.00 89.94 95 LEU A C 1
ATOM 712 O O . LEU A 1 95 ? -0.765 12.530 7.012 1.00 89.94 95 LEU A O 1
ATOM 716 N N . SER A 1 96 ? -1.947 14.272 7.784 1.00 90.62 96 SER A N 1
ATOM 717 C CA . SER A 1 96 ? -2.089 13.793 9.157 1.00 90.62 96 SER A CA 1
ATOM 718 C C . SER A 1 96 ? -3.465 14.227 9.643 1.00 90.62 96 SER A C 1
ATOM 720 O O . SER A 1 96 ? -3.725 15.416 9.834 1.00 90.62 96 SER A O 1
ATOM 722 N N . SER A 1 97 ? -4.394 13.277 9.699 1.00 89.62 97 SER A N 1
ATOM 723 C CA . SER A 1 97 ? -5.790 13.518 10.060 1.00 89.62 97 SER A CA 1
ATOM 724 C C . SER A 1 97 ? -6.451 12.199 10.451 1.00 89.62 97 SER A C 1
ATOM 726 O O . SER A 1 97 ? -6.269 11.225 9.728 1.00 89.62 97 SER A O 1
ATOM 728 N N . PRO A 1 98 ? -7.289 12.162 11.502 1.00 87.31 98 PRO A N 1
ATOM 729 C CA . PRO A 1 98 ? -8.023 10.953 11.892 1.00 87.31 98 PRO A CA 1
ATOM 730 C C . PRO A 1 98 ? -9.089 10.518 10.869 1.00 87.31 98 PRO A C 1
ATOM 732 O O . PRO A 1 98 ? -9.702 9.468 11.021 1.00 87.31 98 PRO A O 1
ATOM 735 N N . TYR A 1 99 ? -9.350 11.335 9.844 1.00 88.25 99 TYR A N 1
ATOM 736 C CA . TYR A 1 99 ? 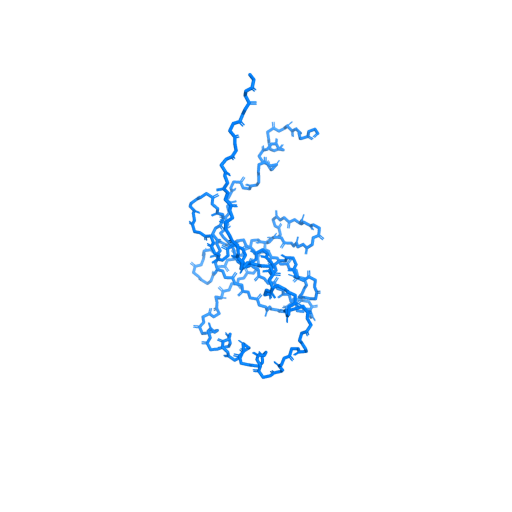-10.317 11.044 8.780 1.00 88.25 99 TYR A CA 1
ATOM 737 C C . TYR A 1 99 ? -9.658 10.556 7.483 1.00 88.25 99 TYR A C 1
ATOM 739 O O . TYR A 1 99 ? -10.347 10.342 6.485 1.00 88.25 99 TYR A O 1
ATOM 747 N N . VAL A 1 100 ? -8.330 10.434 7.468 1.00 88.94 100 VAL A N 1
ATOM 748 C CA . VAL A 1 100 ? -7.543 9.974 6.322 1.00 88.94 100 VAL A CA 1
ATOM 749 C C . VAL A 1 100 ? -6.737 8.766 6.777 1.00 88.94 100 VAL A C 1
ATOM 751 O O . VAL A 1 100 ? -6.165 8.796 7.858 1.00 88.94 100 VAL A O 1
ATOM 754 N N . VAL A 1 101 ? -6.683 7.724 5.946 1.00 88.44 101 VAL A N 1
ATOM 755 C CA . VAL A 1 101 ? -5.881 6.523 6.219 1.00 88.44 101 VAL A CA 1
ATOM 756 C C . VAL A 1 101 ? -4.433 6.920 6.495 1.00 88.44 101 VAL A C 1
ATOM 758 O O . VAL A 1 101 ? -3.826 7.640 5.696 1.00 88.44 101 VAL A O 1
ATOM 761 N N . GLU A 1 102 ? -3.883 6.444 7.609 1.00 89.06 102 GLU A N 1
ATOM 762 C CA . GLU A 1 102 ? -2.519 6.786 7.997 1.00 89.06 102 GLU A CA 1
ATOM 763 C C . GLU A 1 102 ? -1.488 6.148 7.055 1.00 89.06 102 GLU A C 1
ATOM 765 O O . GLU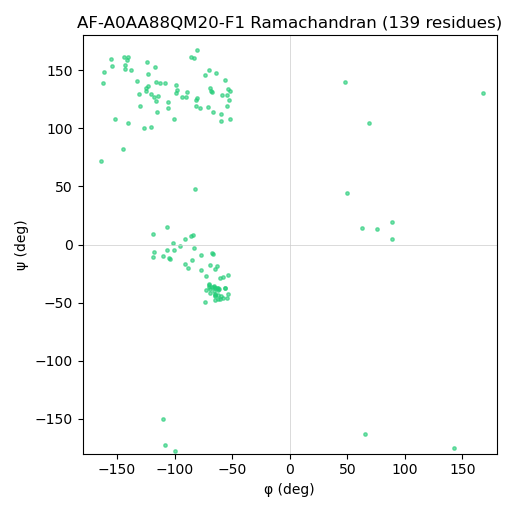 A 1 102 ? -1.562 4.967 6.701 1.00 89.06 102 GLU A O 1
ATOM 770 N N . TYR A 1 103 ? -0.503 6.950 6.651 1.00 91.94 103 TYR A N 1
ATOM 771 C CA . TYR A 1 103 ? 0.684 6.486 5.946 1.00 91.94 103 TYR A CA 1
ATOM 772 C C . TYR A 1 103 ? 1.706 5.936 6.946 1.00 91.94 103 TYR A C 1
ATOM 774 O O . TYR A 1 103 ? 2.149 6.661 7.833 1.00 91.94 103 TYR A O 1
ATOM 782 N N . MET A 1 104 ? 2.129 4.683 6.760 1.00 91.50 104 MET A N 1
ATOM 783 C CA . MET A 1 104 ? 3.053 3.997 7.677 1.00 91.50 104 MET A CA 1
ATOM 784 C C . MET A 1 104 ? 4.451 3.770 7.087 1.00 91.50 104 MET A C 1
ATOM 786 O O . MET A 1 104 ? 5.366 3.374 7.803 1.00 91.50 104 MET A O 1
ATOM 790 N N . GLY A 1 105 ? 4.642 4.019 5.790 1.00 92.62 105 GLY A N 1
ATOM 791 C CA . GLY A 1 105 ? 5.931 3.840 5.124 1.00 92.62 105 GLY A CA 1
ATOM 792 C C . GLY A 1 105 ? 5.805 3.294 3.708 1.00 92.62 105 GLY A C 1
ATOM 793 O O . GLY A 1 105 ? 4.709 3.092 3.183 1.00 92.62 105 GLY A O 1
ATOM 794 N N . PHE A 1 106 ? 6.947 3.009 3.093 1.00 94.00 106 PHE A N 1
ATOM 795 C CA . PHE A 1 106 ? 7.016 2.261 1.843 1.00 94.00 106 PHE A CA 1
ATOM 796 C C . PHE A 1 106 ? 8.253 1.362 1.830 1.00 94.00 106 PHE A C 1
ATOM 798 O O . PHE A 1 106 ? 9.206 1.592 2.574 1.00 94.00 106 PHE A O 1
ATOM 805 N N . ASP A 1 107 ? 8.235 0.365 0.956 1.00 93.25 107 ASP A N 1
ATOM 806 C CA . ASP A 1 107 ? 9.353 -0.536 0.698 1.00 93.25 107 ASP A CA 1
ATOM 807 C C . ASP A 1 107 ? 9.428 -0.889 -0.793 1.00 93.25 107 ASP A C 1
ATOM 809 O O . ASP A 1 107 ? 8.427 -0.849 -1.517 1.00 93.25 107 ASP A O 1
ATOM 813 N N . VAL A 1 108 ? 10.623 -1.240 -1.260 1.00 92.56 108 VAL A N 1
ATOM 814 C CA . VAL A 1 108 ? 10.837 -1.792 -2.598 1.00 92.56 108 VAL A CA 1
ATOM 815 C C . VAL A 1 108 ? 11.458 -3.169 -2.441 1.00 92.56 108 VAL A C 1
ATOM 817 O O . VAL A 1 108 ? 12.658 -3.306 -2.213 1.00 92.56 108 VAL A O 1
ATOM 820 N N . GLY A 1 109 ? 10.616 -4.185 -2.593 1.00 88.69 109 GLY A N 1
ATOM 821 C CA . GLY A 1 109 ? 10.993 -5.583 -2.449 1.00 88.69 109 GLY A CA 1
ATOM 822 C C . GLY A 1 109 ? 11.032 -6.323 -3.781 1.00 88.69 109 GLY A C 1
ATOM 823 O O . GLY A 1 109 ? 10.852 -5.748 -4.859 1.00 88.69 109 GLY A O 1
ATOM 824 N N . TYR A 1 110 ? 11.225 -7.636 -3.695 1.00 89.19 110 TYR A N 1
ATOM 825 C CA . TYR A 1 110 ? 11.110 -8.551 -4.824 1.00 89.19 110 TYR A CA 1
ATOM 826 C C . TYR A 1 110 ? 10.045 -9.601 -4.541 1.00 89.19 110 TYR A C 1
ATOM 828 O O . TYR A 1 110 ? 10.091 -10.283 -3.522 1.00 89.19 110 TYR A O 1
ATOM 836 N N . GLU A 1 111 ? 9.125 -9.777 -5.483 1.00 88.81 111 GLU A N 1
ATOM 837 C CA . GLU A 1 111 ? 8.115 -10.833 -5.439 1.00 88.81 111 GLU A CA 1
ATOM 838 C C . GLU A 1 111 ? 8.095 -11.547 -6.781 1.00 88.81 111 GLU A C 1
ATOM 840 O O . GLU A 1 111 ? 8.042 -10.907 -7.832 1.00 88.81 111 GLU A O 1
ATOM 845 N N . ASN A 1 112 ? 8.163 -12.881 -6.767 1.00 89.44 112 ASN A N 1
ATOM 846 C CA . ASN A 1 112 ? 8.196 -13.698 -7.986 1.00 89.44 112 ASN A CA 1
ATOM 847 C C . ASN A 1 112 ? 9.247 -13.208 -9.006 1.00 89.44 112 ASN A C 1
ATOM 849 O O . ASN A 1 112 ? 8.966 -13.097 -10.198 1.00 89.44 112 ASN A O 1
ATOM 853 N N . MET A 1 113 ? 10.452 -12.878 -8.520 1.00 90.75 113 MET A N 1
ATOM 854 C CA . MET A 1 113 ? 11.577 -12.338 -9.305 1.00 90.75 113 MET A CA 1
ATOM 855 C C . MET A 1 113 ? 11.320 -10.975 -9.971 1.00 90.75 113 MET A C 1
ATOM 857 O O . MET A 1 113 ? 12.096 -10.552 -10.827 1.00 90.75 113 MET A O 1
ATOM 861 N N . LYS A 1 114 ? 10.261 -10.259 -9.586 1.00 90.25 114 LYS A N 1
ATOM 862 C CA . LYS A 1 114 ? 9.969 -8.910 -10.075 1.00 90.25 114 LYS A CA 1
ATOM 863 C C . LYS A 1 114 ? 10.123 -7.892 -8.949 1.00 90.25 114 LYS A C 1
ATOM 865 O O . LYS A 1 114 ? 9.662 -8.162 -7.841 1.00 90.25 114 LYS A O 1
ATOM 870 N N . PRO A 1 115 ? 10.710 -6.715 -9.217 1.00 89.94 115 PRO A N 1
ATOM 871 C CA . PRO A 1 115 ? 10.722 -5.640 -8.242 1.00 89.94 115 PRO A CA 1
ATOM 872 C C . PRO A 1 115 ? 9.296 -5.113 -8.044 1.00 89.94 115 PRO A C 1
ATOM 874 O O . PRO A 1 115 ? 8.583 -4.822 -9.013 1.00 89.94 115 PRO A O 1
ATOM 877 N N . VAL A 1 116 ? 8.886 -4.979 -6.790 1.00 94.81 116 VAL A N 1
ATOM 878 C CA . VAL A 1 116 ? 7.552 -4.528 -6.389 1.00 94.81 116 VAL A CA 1
ATOM 879 C C . VAL A 1 116 ? 7.694 -3.341 -5.453 1.00 94.81 116 VAL A C 1
ATOM 881 O O . VAL A 1 116 ? 8.479 -3.365 -4.510 1.00 94.81 116 VAL A O 1
ATOM 884 N N . TYR A 1 117 ? 6.921 -2.296 -5.726 1.00 93.06 117 TYR A N 1
ATOM 885 C CA . TYR A 1 117 ? 6.775 -1.156 -4.835 1.00 93.06 117 TYR A CA 1
ATOM 886 C C . TYR A 1 117 ? 5.615 -1.417 -3.872 1.00 93.06 117 TYR A C 1
ATOM 888 O O . TYR A 1 117 ? 4.503 -1.706 -4.324 1.00 93.06 117 TYR A O 1
ATOM 896 N N . ASN A 1 118 ? 5.875 -1.296 -2.574 1.00 96.44 118 ASN A N 1
ATOM 897 C CA . ASN A 1 118 ? 4.940 -1.542 -1.484 1.00 96.44 118 ASN A CA 1
ATOM 898 C C . ASN A 1 118 ? 4.687 -0.249 -0.711 1.00 96.44 118 ASN A C 1
ATOM 900 O O . ASN A 1 118 ? 5.621 0.360 -0.206 1.00 96.44 1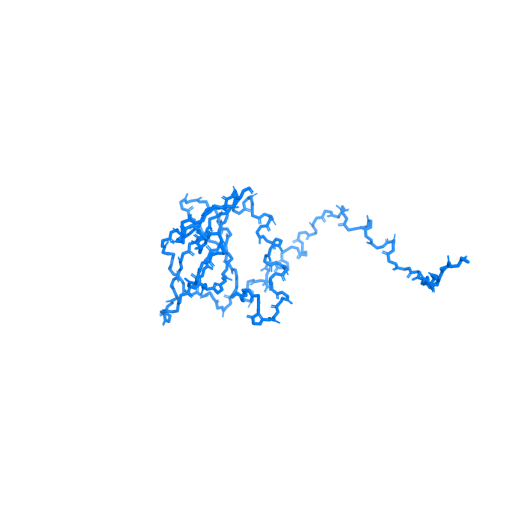18 ASN A O 1
ATOM 904 N N . LEU A 1 119 ? 3.425 0.154 -0.603 1.00 94.69 119 LEU A N 1
ATOM 905 C CA . LEU A 1 119 ? 2.973 1.277 0.213 1.00 94.69 119 LEU A CA 1
ATOM 906 C C . LEU A 1 119 ? 2.262 0.732 1.455 1.00 94.69 119 LEU A C 1
ATOM 908 O O . LEU A 1 119 ? 1.233 0.063 1.317 1.00 94.69 119 LEU A O 1
ATOM 912 N N . PHE A 1 120 ? 2.803 1.019 2.639 1.00 95.12 120 PHE A N 1
ATOM 913 C CA . PHE A 1 120 ? 2.234 0.613 3.923 1.00 95.12 120 PHE A CA 1
ATOM 914 C C . PHE A 1 120 ? 1.265 1.666 4.439 1.00 95.12 120 PHE A C 1
ATOM 916 O O . PHE A 1 120 ? 1.570 2.863 4.480 1.00 95.12 120 PHE A O 1
ATOM 923 N N . MET A 1 121 ? 0.091 1.203 4.840 1.00 94.56 121 MET A N 1
ATOM 924 C CA . MET A 1 121 ? -1.009 2.035 5.294 1.00 94.56 121 MET A CA 1
ATOM 925 C C . MET A 1 121 ? -1.725 1.363 6.463 1.00 94.56 121 MET A C 1
ATOM 927 O O . MET A 1 121 ? -1.679 0.136 6.611 1.00 94.56 121 MET A O 1
ATOM 931 N N . GLU A 1 122 ? -2.441 2.160 7.247 1.00 91.94 122 GLU A N 1
ATOM 932 C CA . GLU A 1 122 ? -3.359 1.651 8.263 1.00 91.94 122 GLU A CA 1
ATOM 933 C C . GLU A 1 122 ? -4.358 0.650 7.664 1.00 91.94 122 GLU A C 1
ATOM 935 O O . GLU A 1 122 ? -4.971 0.880 6.614 1.00 91.94 122 GLU A O 1
ATOM 940 N N . TYR A 1 123 ? -4.548 -0.478 8.347 1.00 91.38 123 TYR A N 1
ATOM 941 C CA . TYR A 1 123 ? -5.624 -1.402 8.017 1.00 91.38 123 TYR A CA 1
ATOM 942 C C . TYR A 1 123 ? -6.949 -0.924 8.622 1.00 91.38 123 TYR A C 1
ATOM 944 O O . TYR A 1 123 ? -7.095 -0.884 9.839 1.00 91.38 123 TYR A O 1
ATOM 952 N N . VAL A 1 124 ? -7.948 -0.661 7.773 1.00 89.19 124 VAL A N 1
ATOM 953 C CA . VAL A 1 124 ? -9.295 -0.241 8.194 1.00 89.19 124 VAL A CA 1
ATOM 954 C C . VAL A 1 124 ? -10.266 -1.435 8.154 1.00 89.19 124 VAL A C 1
ATOM 956 O O . VAL A 1 124 ? -10.684 -1.847 7.067 1.00 89.19 124 VAL A O 1
ATOM 959 N N . PRO A 1 125 ? -10.702 -1.993 9.305 1.00 78.81 125 PRO A N 1
ATOM 960 C CA . PRO A 1 125 ? -11.528 -3.207 9.346 1.00 78.81 125 PRO A CA 1
ATOM 961 C C . PRO A 1 125 ? -12.922 -3.057 8.719 1.00 78.81 125 PRO A C 1
ATOM 963 O O . PRO A 1 125 ? -13.543 -4.053 8.348 1.00 78.81 125 PRO A O 1
ATOM 966 N N . GLY A 1 126 ? -13.423 -1.822 8.606 1.00 77.94 126 GLY A N 1
ATOM 967 C CA . GLY A 1 126 ? -14.728 -1.516 8.013 1.00 77.94 126 GLY A CA 1
ATOM 968 C C . GLY A 1 126 ? -14.801 -1.747 6.501 1.00 77.94 126 GLY A C 1
ATOM 969 O O . GLY A 1 126 ? -15.901 -1.898 5.966 1.00 77.94 126 GLY A O 1
ATOM 970 N N . GLY A 1 127 ? -13.651 -1.833 5.825 1.00 80.25 127 GLY A N 1
ATOM 971 C CA . GLY A 1 127 ? -13.582 -1.891 4.368 1.00 80.25 127 GLY A CA 1
ATOM 972 C C . GLY A 1 127 ? -14.066 -0.597 3.710 1.00 80.25 127 GLY A C 1
ATOM 973 O O . GLY A 1 127 ? -14.146 0.460 4.340 1.00 80.25 127 GLY A O 1
ATOM 974 N N . THR A 1 128 ? -14.377 -0.671 2.421 1.00 80.88 128 THR A N 1
ATOM 975 C CA . THR A 1 128 ? -14.885 0.476 1.662 1.00 80.88 128 THR A CA 1
ATOM 976 C C . THR A 1 128 ? -16.393 0.649 1.844 1.00 80.88 128 THR A C 1
ATOM 978 O O . THR A 1 128 ? -17.116 -0.293 2.175 1.00 80.88 128 THR A O 1
ATOM 981 N N . LEU A 1 129 ? -16.910 1.846 1.548 1.00 80.38 129 LEU A N 1
ATOM 982 C CA . LEU A 1 129 ? -18.356 2.090 1.522 1.00 80.38 129 LEU A CA 1
ATOM 983 C C . LEU A 1 129 ? -19.079 1.128 0.561 1.00 80.38 129 LEU A C 1
ATOM 985 O O . LEU A 1 129 ? -20.157 0.626 0.877 1.00 80.38 129 LEU A O 1
ATOM 989 N N . SER A 1 130 ? -18.453 0.813 -0.574 1.00 77.56 130 SER A N 1
ATOM 990 C CA . SER A 1 130 ? -18.952 -0.175 -1.532 1.00 77.56 130 SER A CA 1
ATOM 991 C C . SER A 1 130 ? -19.064 -1.571 -0.926 1.00 77.56 130 SER A C 1
ATOM 993 O O . SER A 1 130 ? -20.043 -2.268 -1.192 1.00 77.56 130 SER A O 1
ATOM 995 N N . ASP A 1 131 ? -18.114 -1.976 -0.082 1.00 76.56 131 ASP A N 1
ATOM 996 C CA . ASP A 1 131 ? -18.181 -3.261 0.622 1.00 76.56 131 ASP A CA 1
ATOM 997 C C . ASP A 1 131 ? -19.344 -3.282 1.616 1.00 76.56 131 ASP A C 1
ATOM 999 O O . ASP A 1 131 ? -20.058 -4.281 1.719 1.00 76.56 131 ASP A O 1
ATOM 1003 N N . VAL A 1 132 ? -19.577 -2.170 2.319 1.00 81.94 132 VAL A N 1
ATOM 1004 C CA . VAL A 1 132 ? -20.703 -2.031 3.255 1.00 81.94 132 VAL A CA 1
ATOM 1005 C C . VAL A 1 132 ? -22.046 -2.082 2.523 1.00 81.94 132 VAL A C 1
ATOM 1007 O O . VAL A 1 132 ? -22.953 -2.784 2.973 1.00 81.94 132 VAL A O 1
ATOM 1010 N N . ILE A 1 133 ? -22.179 -1.387 1.392 1.00 83.31 133 ILE A N 1
ATOM 1011 C CA . ILE A 1 133 ? -23.408 -1.379 0.583 1.00 83.31 133 ILE A CA 1
ATOM 1012 C C . ILE A 1 133 ? -23.713 -2.780 0.053 1.00 83.31 133 ILE A C 1
ATOM 1014 O O . ILE A 1 133 ? -24.824 -3.276 0.246 1.00 83.31 133 ILE A O 1
ATOM 1018 N N . LYS A 1 134 ? -22.708 -3.466 -0.505 1.00 81.88 134 LYS A N 1
ATOM 1019 C CA . LYS A 1 134 ? -22.848 -4.853 -0.972 1.00 81.88 134 LYS A CA 1
ATOM 1020 C C . LYS A 1 134 ? -23.258 -5.800 0.156 1.00 81.88 134 LYS A C 1
ATOM 1022 O O . LYS A 1 134 ? -24.170 -6.601 -0.026 1.00 81.88 134 LYS A O 1
ATOM 1027 N N . LYS A 1 135 ? -22.644 -5.685 1.342 1.00 83.12 135 LYS A N 1
ATOM 1028 C CA . LYS A 1 135 ? -23.006 -6.494 2.526 1.00 83.12 135 LYS A CA 1
ATOM 1029 C C . LYS A 1 135 ? -24.456 -6.292 2.968 1.00 83.12 135 LYS A C 1
ATOM 1031 O O . LYS A 1 135 ? -25.043 -7.202 3.541 1.00 83.12 135 LYS A O 1
ATOM 1036 N N . ARG A 1 136 ? -25.027 -5.113 2.715 1.00 86.12 136 ARG A N 1
ATOM 1037 C CA . ARG A 1 136 ? -26.424 -4.783 3.033 1.00 86.12 136 ARG A CA 1
ATOM 1038 C C . ARG A 1 136 ? -27.399 -5.090 1.889 1.00 86.12 136 ARG A C 1
ATOM 1040 O O . ARG A 1 136 ? -28.575 -4.772 2.016 1.00 86.12 136 ARG A O 1
ATOM 1047 N N . GLY A 1 137 ? -26.933 -5.701 0.796 1.00 81.19 137 GLY A N 1
ATOM 1048 C CA . GLY A 1 137 ? -27.762 -6.038 -0.365 1.00 81.19 137 GLY A CA 1
ATOM 1049 C C . GLY A 1 137 ? -28.111 -4.847 -1.263 1.00 81.19 137 GLY A C 1
ATOM 1050 O O . GLY A 1 137 ? -28.998 -4.966 -2.101 1.00 81.19 137 GLY A O 1
ATOM 1051 N N . GLY A 1 138 ? -27.441 -3.703 -1.091 1.00 77.69 138 GLY A N 1
ATOM 1052 C CA . GLY A 1 138 ? -27.593 -2.547 -1.973 1.00 77.69 138 GLY A CA 1
ATOM 1053 C C . GLY A 1 138 ? -26.684 -2.627 -3.204 1.00 77.69 138 GLY A C 1
ATOM 1054 O O . GLY A 1 138 ? -25.681 -3.346 -3.209 1.00 77.69 138 GLY A O 1
ATOM 1055 N N . ALA A 1 139 ? -27.011 -1.842 -4.229 1.00 74.38 139 ALA A N 1
ATOM 1056 C CA . ALA A 1 139 ? -26.184 -1.628 -5.413 1.00 74.38 139 ALA A CA 1
ATOM 1057 C C . ALA A 1 139 ? -25.905 -0.127 -5.583 1.00 74.38 139 ALA A C 1
ATOM 1059 O O . ALA A 1 139 ? -26.741 0.696 -5.217 1.00 74.38 139 ALA A O 1
ATOM 1060 N N . PHE A 1 140 ? -24.727 0.210 -6.110 1.00 61.75 140 PHE A N 1
ATOM 1061 C CA . PHE A 1 140 ? -24.505 1.517 -6.729 1.00 61.75 140 PHE A CA 1
ATOM 1062 C C . PHE A 1 140 ? -25.087 1.443 -8.142 1.00 61.75 140 PHE A C 1
ATOM 1064 O O . PHE A 1 140 ? -24.770 0.486 -8.856 1.00 61.75 140 PHE A O 1
ATOM 1071 N N . ASP A 1 141 ? -25.968 2.380 -8.484 1.00 56.56 141 ASP A N 1
ATOM 1072 C CA . ASP A 1 141 ? -26.527 2.552 -9.826 1.00 56.56 141 ASP A CA 1
ATOM 1073 C C . ASP A 1 141 ? -25.551 3.264 -10.778 1.00 56.56 141 ASP A C 1
ATOM 1075 O O . ASP A 1 141 ? -24.680 4.032 -10.306 1.00 56.56 141 ASP A O 1
#

Nearest PDB structures (foldseek):
  5e91-assembly1_A  TM=9.121E-01  e=1.074E-04  Homo sapiens
  5i9x-assembly1_A  TM=7.582E-01  e=4.690E-04  Homo sapiens
  7lvh-assembly1_A  TM=7.999E-01  e=9.799E-04  Mus musculus
  7lvi-assembly2_B  TM=7.524E-01  e=5.559E-04  Mus musculus
  6hmp-assembly1_A  TM=7.280E-01  e=4.791E-03  Homo sapiens

Sequence (141 aa):
MNKDAIKVTPSTFCKQAAHYIYRPIDFTILARAIAKSNLAHSSTMEWTRGDTIGRGASATVSLATTASGDRLAVKSAELAKSASLQGEQFFLSKLSSPYVVEYMGFDVGYENMKPVYNLFMEYVPGGTLSDVIKKRGGAFD

pLDDT: mean 73.84, std 23.8, range [26.27, 96.44]

Solvent-accessible surface area (backbone atoms only — not comparable to full-atom values): 8861 Å² total; per-residue (Å²): 138,88,81,91,77,86,89,82,83,80,86,88,77,85,74,70,71,77,73,70,80,77,64,82,79,52,65,67,61,53,52,50,51,51,52,51,53,58,70,67,49,85,68,74,78,57,67,46,85,54,59,77,77,43,78,59,98,72,37,39,30,22,37,28,35,35,83,89,67,50,67,31,27,33,42,34,22,51,47,96,65,22,66,66,59,52,52,50,50,62,55,40,70,72,59,88,52,99,90,49,80,48,59,72,53,70,48,79,50,72,54,96,93,36,56,28,34,36,40,36,27,57,55,64,91,75,65,49,71,66,54,49,36,50,75,70,74,49,80,88,131

Foldseek 3Di:
DDDDDDDDDDDDDPPPVPVPPDDDPPVVVVVVVVVVVVVVPVCPFAKDWDAFPDDDPFWTWTWMATPVRDIKIKTKGQPVRCPVVVVVLVVQVPDDDPVHWHWDDWDFDDDPNTTMIITITHDDPVPDPCVVCVVVVHDDD

Radius of gyration: 20.82 Å; Cα contacts (8 Å, |Δi|>4): 163; chains: 1; bounding box: 53×58×36 Å

Secondary structure (DSSP, 8-state):
------------SSSSGGGSS-----HHHHHHHHHHHHHT-S----EEEEEEEEE-SS-EEEEEEETT--EEEEEEEEGGGTHHHHHHHHHHTT---TTSPPEEEEEEEEETTEEEEEEEEE--TT--HHHHHHHTT----

Organism: NCBI:txid112253